Protein AF-A0A9D7N4Y3-F1 (afdb_monomer_lite)

pLDDT: mean 87.16, std 6.75, range [57.09, 95.12]

Sequence (119 aa):
MTEDDQERRAIDLIKQHSQALAAQARELLASEPDAQFVGVIFASDSTEAAHYREAMTAMGEAVPEDTGVVGLVPREHALDLLRDNAPATLDWLDSEPGVLPIVAATQHGMKLGSVRVQN

Secondary structure (DSSP, 8-state):
--HHHHHHHHHHHHHHHHHHHHHHHHHHHHH-TT--EEEEEE-TTSHHHHHHHHHHHHTT----TT--EEEEEEHHHHHHHHHHH-GGGGGGG-PPTTEEEEEEEETTEEEEEEEE---

Radius of gyration: 14.21 Å; chains: 1; bounding box: 35×34×36 Å

Structure (mmCIF, N/CA/C/O backbone):
data_AF-A0A9D7N4Y3-F1
#
_entry.id   AF-A0A9D7N4Y3-F1
#
loop_
_atom_site.group_PDB
_atom_site.id
_atom_site.type_symbol
_atom_site.label_atom_id
_atom_site.label_alt_id
_atom_site.label_comp_id
_atom_site.label_asym_id
_atom_site.label_entity_id
_atom_site.label_seq_id
_atom_site.pdbx_PDB_ins_code
_atom_site.Cartn_x
_atom_site.Cartn_y
_atom_site.Cartn_z
_atom_site.occupancy
_atom_site.B_iso_or_equiv
_atom_site.auth_seq_id
_atom_site.auth_comp_id
_atom_site.auth_asym_id
_atom_site.auth_atom_id
_atom_site.pdbx_PDB_model_num
ATOM 1 N N . MET A 1 1 ? 19.708 -5.951 -13.082 1.00 60.78 1 MET A N 1
ATOM 2 C CA . MET A 1 1 ? 18.924 -5.960 -11.838 1.00 60.78 1 MET A CA 1
ATOM 3 C C . MET A 1 1 ? 18.394 -7.369 -11.691 1.00 60.78 1 MET A C 1
ATOM 5 O O . MET A 1 1 ? 17.823 -7.863 -12.658 1.00 60.78 1 MET A O 1
ATOM 9 N N . THR A 1 2 ? 18.734 -8.061 -10.610 1.00 78.69 2 THR A N 1
ATOM 10 C CA . THR A 1 2 ? 18.321 -9.457 -10.393 1.00 78.69 2 THR A CA 1
ATOM 11 C C . THR A 1 2 ? 16.904 -9.516 -9.817 1.00 78.69 2 THR A C 1
ATOM 13 O O . THR A 1 2 ? 16.370 -8.496 -9.386 1.00 78.69 2 THR A O 1
ATOM 16 N N . GLU A 1 3 ? 16.287 -10.698 -9.813 1.00 73.19 3 GLU A N 1
ATOM 17 C CA . GLU A 1 3 ? 14.999 -10.934 -9.141 1.00 73.19 3 GLU A CA 1
ATOM 18 C C . GLU A 1 3 ? 15.073 -10.532 -7.653 1.00 73.19 3 GLU A C 1
ATOM 20 O O . GLU A 1 3 ? 14.239 -9.760 -7.181 1.00 73.19 3 GLU A O 1
ATOM 25 N N . ASP A 1 4 ? 16.164 -10.895 -6.970 1.00 79.44 4 ASP A N 1
ATOM 26 C CA . ASP A 1 4 ? 16.458 -10.501 -5.584 1.00 79.44 4 ASP A CA 1
ATOM 27 C C . ASP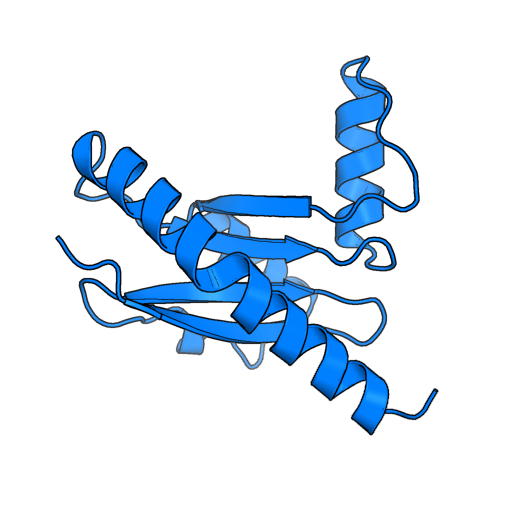 A 1 4 ? 16.478 -8.977 -5.365 1.00 79.44 4 ASP A C 1
ATOM 29 O O . ASP A 1 4 ? 15.986 -8.478 -4.348 1.00 79.44 4 ASP A O 1
ATOM 33 N N . ASP A 1 5 ? 17.024 -8.208 -6.317 1.00 80.94 5 ASP A N 1
ATOM 34 C CA . ASP A 1 5 ? 17.041 -6.742 -6.229 1.00 80.94 5 ASP A CA 1
ATOM 35 C C . ASP A 1 5 ? 15.614 -6.165 -6.264 1.00 80.94 5 ASP A C 1
ATOM 37 O O . ASP A 1 5 ? 15.338 -5.132 -5.649 1.00 80.94 5 ASP A O 1
ATOM 41 N N . GLN A 1 6 ? 14.696 -6.822 -6.980 1.00 74.81 6 GLN A N 1
ATOM 42 C CA . GLN A 1 6 ? 13.301 -6.391 -7.118 1.00 74.81 6 GLN A CA 1
ATOM 43 C C . GLN A 1 6 ? 12.464 -6.730 -5.904 1.00 74.81 6 GLN A C 1
ATOM 45 O O . GLN A 1 6 ? 11.722 -5.877 -5.409 1.00 74.81 6 GLN A O 1
ATOM 50 N N . GLU A 1 7 ? 12.635 -7.935 -5.371 1.00 81.19 7 GLU A N 1
ATOM 51 C CA . GLU A 1 7 ? 11.996 -8.306 -4.115 1.00 81.19 7 GLU A CA 1
ATOM 52 C C . GLU A 1 7 ? 12.404 -7.353 -2.995 1.00 81.19 7 GLU A C 1
ATOM 54 O O . GLU A 1 7 ? 11.564 -6.857 -2.238 1.00 81.19 7 GLU A O 1
ATOM 59 N N . ARG A 1 8 ? 13.697 -7.029 -2.938 1.00 87.12 8 ARG A N 1
ATOM 60 C CA . ARG A 1 8 ? 14.232 -6.091 -1.963 1.00 87.12 8 ARG A CA 1
ATOM 61 C C . ARG A 1 8 ? 13.664 -4.685 -2.139 1.00 87.12 8 ARG A C 1
ATOM 63 O O . ARG A 1 8 ? 13.290 -4.072 -1.143 1.00 87.12 8 ARG A O 1
ATOM 70 N N . ARG A 1 9 ? 13.521 -4.199 -3.375 1.00 87.00 9 ARG A N 1
ATOM 71 C CA . ARG A 1 9 ? 12.913 -2.888 -3.653 1.00 87.00 9 ARG A CA 1
ATOM 72 C C . ARG A 1 9 ? 11.478 -2.796 -3.134 1.00 87.00 9 ARG A C 1
ATOM 74 O O . ARG A 1 9 ? 11.138 -1.812 -2.485 1.00 87.00 9 ARG A O 1
ATOM 81 N N . ALA A 1 10 ? 10.645 -3.803 -3.385 1.00 86.06 10 ALA A N 1
ATOM 82 C CA . ALA A 1 10 ? 9.263 -3.812 -2.903 1.00 86.06 10 ALA A CA 1
ATOM 83 C C . ALA A 1 10 ? 9.191 -3.816 -1.362 1.00 86.06 10 ALA A C 1
ATOM 85 O O . ALA A 1 10 ? 8.398 -3.086 -0.768 1.00 86.06 10 ALA A O 1
ATOM 86 N N . ILE A 1 11 ? 10.072 -4.574 -0.702 1.00 89.19 11 ILE A N 1
ATOM 87 C CA . ILE A 1 11 ? 10.192 -4.578 0.764 1.00 89.19 11 ILE A CA 1
ATOM 88 C C . ILE A 1 11 ? 10.639 -3.207 1.289 1.00 89.19 11 ILE A C 1
ATOM 90 O O . ILE A 1 11 ? 10.118 -2.729 2.300 1.00 89.19 11 ILE A O 1
ATOM 94 N N . ASP A 1 12 ? 11.599 -2.570 0.623 1.00 92.31 12 ASP A N 1
ATOM 95 C CA . ASP A 1 12 ? 12.108 -1.258 1.018 1.00 92.31 12 ASP A CA 1
ATOM 96 C C . ASP A 1 12 ? 11.035 -0.170 0.856 1.00 92.31 12 ASP A C 1
ATOM 98 O O . ASP A 1 12 ? 10.886 0.663 1.750 1.00 92.31 12 ASP A O 1
ATOM 102 N N . LEU A 1 13 ? 10.204 -0.245 -0.190 1.00 91.75 13 LEU A N 1
ATOM 103 C CA . LEU A 1 13 ? 9.026 0.615 -0.356 1.00 91.75 13 LEU A CA 1
ATOM 104 C C . LEU A 1 13 ? 8.029 0.452 0.802 1.00 91.75 13 LEU A C 1
ATOM 106 O O . LEU A 1 13 ? 7.590 1.445 1.384 1.00 91.75 13 LEU A O 1
ATOM 110 N N . ILE A 1 14 ? 7.709 -0.786 1.196 1.00 92.81 14 ILE A N 1
ATOM 111 C CA . ILE A 1 14 ? 6.828 -1.043 2.349 1.00 92.81 14 ILE A CA 1
ATOM 112 C C . ILE A 1 14 ? 7.420 -0.419 3.615 1.00 92.81 14 ILE A C 1
ATOM 114 O O . ILE A 1 14 ? 6.725 0.296 4.337 1.00 92.81 14 ILE A O 1
ATOM 118 N N . LYS A 1 15 ? 8.712 -0.632 3.884 1.00 92.44 15 LYS A N 1
ATOM 119 C CA . LYS A 1 15 ? 9.382 -0.047 5.056 1.00 92.44 15 LYS A CA 1
ATOM 120 C C . LYS A 1 15 ? 9.321 1.477 5.036 1.00 92.44 15 LYS A C 1
ATOM 122 O O . LYS A 1 15 ? 8.967 2.071 6.051 1.00 92.44 15 LYS A O 1
ATOM 127 N N . GLN A 1 16 ? 9.618 2.084 3.889 1.00 94.44 16 GLN A N 1
ATOM 128 C CA . GLN A 1 16 ? 9.633 3.531 3.704 1.00 94.44 16 GLN A CA 1
ATOM 129 C C . GLN A 1 16 ? 8.260 4.165 3.962 1.00 94.44 16 GLN A C 1
ATOM 131 O O . GLN A 1 16 ? 8.185 5.211 4.605 1.00 94.44 16 GLN A O 1
ATOM 136 N N . HIS A 1 17 ? 7.180 3.540 3.488 1.00 94.00 17 HIS A N 1
ATOM 137 C CA . HIS A 1 17 ? 5.848 4.152 3.495 1.00 94.00 17 HIS A CA 1
ATOM 138 C C . HIS A 1 17 ? 4.924 3.663 4.615 1.00 94.00 17 HIS A C 1
ATOM 140 O O . HIS A 1 17 ? 3.938 4.332 4.922 1.00 94.00 17 HIS A O 1
ATOM 146 N N . SER A 1 18 ? 5.249 2.547 5.272 1.00 92.69 18 SER A N 1
ATOM 147 C CA . SER A 1 18 ? 4.398 1.916 6.293 1.00 92.69 18 SER A CA 1
ATOM 148 C C . SER A 1 18 ? 3.941 2.863 7.403 1.00 92.69 18 SER A C 1
ATOM 150 O O . SER A 1 18 ? 2.767 2.870 7.754 1.00 92.69 18 SER A O 1
ATOM 152 N N . GLN A 1 19 ? 4.835 3.694 7.944 1.00 93.69 19 GLN A N 1
ATOM 153 C CA . GLN A 1 19 ? 4.489 4.608 9.039 1.00 93.69 19 GLN A CA 1
ATOM 154 C C . GLN A 1 19 ? 3.576 5.751 8.584 1.00 93.69 19 GLN A C 1
ATOM 156 O O . GLN A 1 19 ? 2.665 6.133 9.316 1.00 93.69 19 GLN A O 1
ATOM 161 N N . ALA A 1 20 ? 3.779 6.268 7.369 1.00 93.62 20 ALA A N 1
ATOM 162 C CA . ALA A 1 20 ? 2.907 7.294 6.802 1.00 93.62 20 ALA A CA 1
ATOM 163 C C . ALA A 1 20 ? 1.506 6.730 6.518 1.00 93.62 20 ALA A C 1
ATOM 165 O O . ALA A 1 20 ? 0.511 7.355 6.872 1.00 93.62 20 ALA A O 1
ATOM 166 N N . LEU A 1 21 ? 1.431 5.514 5.968 1.00 95.12 21 LEU A N 1
ATOM 167 C CA . LEU A 1 21 ? 0.171 4.799 5.755 1.00 95.12 21 LEU A CA 1
ATOM 168 C C . LEU A 1 21 ? -0.551 4.510 7.076 1.00 95.12 21 LEU A C 1
ATOM 170 O O . LEU A 1 21 ? -1.758 4.708 7.169 1.00 95.12 21 LEU A O 1
ATOM 174 N N . ALA A 1 22 ? 0.176 4.107 8.122 1.00 93.94 22 ALA A N 1
ATOM 175 C CA . ALA A 1 22 ? -0.400 3.906 9.450 1.00 93.94 22 ALA A CA 1
ATOM 176 C C . ALA A 1 22 ? -0.970 5.207 10.039 1.00 93.94 22 ALA A C 1
ATOM 178 O O . ALA A 1 22 ? -2.024 5.184 10.671 1.00 93.94 22 ALA A O 1
ATOM 179 N N . ALA A 1 23 ? -0.2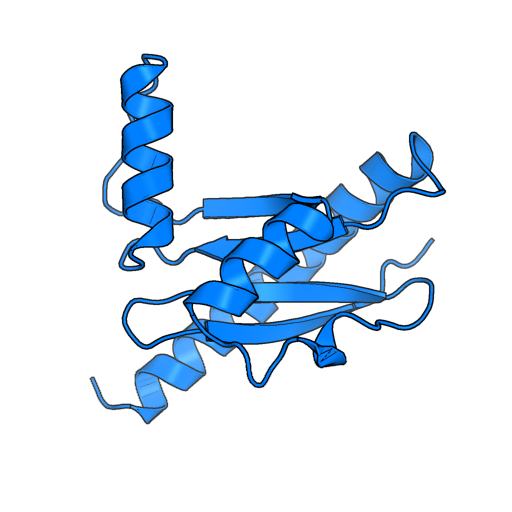89 6.340 9.834 1.00 93.94 23 ALA A N 1
ATOM 180 C CA . ALA A 1 23 ? -0.776 7.642 10.276 1.00 93.94 23 ALA A CA 1
ATOM 181 C C . ALA A 1 23 ? -2.062 8.050 9.544 1.00 93.94 23 ALA A C 1
ATOM 183 O O . ALA A 1 23 ? -3.038 8.392 10.204 1.00 93.94 23 ALA A O 1
ATOM 184 N N . GLN A 1 24 ? -2.097 7.914 8.215 1.00 93.69 24 GLN A N 1
ATOM 185 C CA . GLN A 1 24 ? -3.306 8.165 7.421 1.00 93.69 24 GLN A CA 1
ATOM 186 C C . GLN A 1 24 ? -4.460 7.241 7.835 1.00 93.69 24 GLN A C 1
ATOM 188 O O . GLN A 1 24 ? -5.599 7.682 7.964 1.00 93.69 24 GLN A O 1
ATOM 193 N N . ALA A 1 25 ? -4.170 5.963 8.096 1.00 92.94 25 ALA A N 1
ATOM 194 C CA . ALA A 1 25 ? -5.193 4.998 8.481 1.00 92.94 25 ALA A CA 1
ATOM 195 C C . ALA A 1 25 ? -5.788 5.351 9.843 1.00 92.94 25 ALA A C 1
ATOM 197 O O . ALA A 1 25 ? -6.995 5.253 10.018 1.00 92.94 25 ALA A O 1
ATOM 198 N N . ARG A 1 26 ? -4.965 5.823 10.788 1.00 93.50 26 ARG A N 1
ATOM 199 C CA . ARG A 1 26 ? -5.449 6.327 12.079 1.00 93.50 26 ARG A CA 1
ATOM 200 C C . ARG A 1 26 ? -6.431 7.485 11.901 1.00 93.50 26 ARG A C 1
ATOM 202 O O . ARG A 1 26 ? -7.458 7.505 12.568 1.00 93.50 26 ARG A O 1
ATOM 209 N N . GLU A 1 27 ? -6.115 8.437 11.027 1.00 93.38 27 GLU A N 1
ATOM 210 C CA . GLU A 1 27 ? -6.979 9.595 10.769 1.00 93.38 27 GLU A CA 1
ATOM 211 C C . GLU A 1 27 ? -8.328 9.171 10.178 1.00 93.38 27 GLU A C 1
ATOM 213 O O . GLU A 1 27 ? -9.367 9.594 10.681 1.00 93.38 27 GLU A O 1
ATOM 218 N N . LEU A 1 28 ? -8.326 8.279 9.183 1.00 91.38 28 LEU A N 1
ATOM 219 C CA . LEU A 1 28 ? -9.561 7.773 8.574 1.00 91.38 28 LEU A CA 1
ATOM 220 C C . LEU A 1 28 ? -10.385 6.918 9.542 1.00 91.38 28 LEU A C 1
ATOM 222 O O . LEU A 1 28 ? -11.598 7.085 9.626 1.00 91.38 28 LEU A O 1
ATOM 226 N N . LEU A 1 29 ? -9.742 6.045 10.319 1.00 90.44 29 LEU A N 1
ATOM 227 C CA . LEU A 1 29 ? -10.422 5.210 11.314 1.00 90.44 29 LEU A CA 1
ATOM 228 C C . LEU A 1 29 ? -11.008 6.032 12.470 1.00 90.44 29 LEU A C 1
ATOM 230 O O . LEU A 1 29 ? -11.952 5.588 13.119 1.00 90.44 29 LEU A O 1
ATOM 234 N N . ALA A 1 30 ? -10.495 7.239 12.731 1.00 90.81 30 ALA A N 1
ATOM 235 C CA . ALA A 1 30 ? -11.100 8.140 13.708 1.00 90.81 30 ALA A CA 1
ATOM 236 C C . ALA A 1 30 ? -12.473 8.662 13.243 1.00 90.81 30 ALA A C 1
ATOM 238 O O . ALA A 1 30 ? -13.354 8.873 14.078 1.00 90.81 30 ALA A O 1
ATOM 239 N N . SER A 1 31 ? -12.668 8.861 11.934 1.00 92.00 31 SER A N 1
ATOM 240 C CA . SER A 1 31 ? -13.963 9.237 11.349 1.00 92.00 31 SER A CA 1
ATOM 241 C C . SER A 1 31 ? -14.834 8.038 10.967 1.00 92.00 31 SER A C 1
ATOM 243 O O . SER A 1 31 ? -16.058 8.138 11.009 1.00 92.00 31 SER A O 1
ATOM 245 N N . GLU A 1 32 ? -14.217 6.911 10.615 1.00 90.69 32 GLU A N 1
ATOM 246 C CA . GLU A 1 32 ? -14.866 5.710 10.083 1.00 90.69 32 GLU A CA 1
ATOM 247 C C . GLU A 1 32 ? -14.338 4.456 10.808 1.00 90.69 32 GLU A C 1
ATOM 249 O O . GLU A 1 32 ? -13.567 3.681 10.241 1.00 90.69 32 GLU A O 1
ATOM 254 N N . PRO A 1 33 ? -14.721 4.234 12.079 1.00 86.56 33 PRO A N 1
ATOM 255 C CA . PRO A 1 33 ? -14.109 3.206 12.930 1.00 86.56 33 PRO A CA 1
ATOM 256 C C . PRO A 1 33 ? -14.369 1.766 12.471 1.00 86.56 33 PRO A C 1
ATOM 258 O O . PRO A 1 33 ? -13.599 0.871 12.814 1.00 86.56 33 PRO A O 1
ATOM 261 N N . ASP A 1 34 ? -15.432 1.545 11.695 1.00 87.62 34 ASP A N 1
ATOM 262 C CA . ASP A 1 34 ? -15.802 0.230 11.163 1.00 87.62 34 ASP A CA 1
ATOM 263 C C . ASP A 1 34 ? -15.252 -0.019 9.746 1.00 87.62 34 ASP A C 1
ATOM 265 O O . ASP A 1 34 ? -15.405 -1.118 9.206 1.00 87.62 34 ASP A O 1
ATOM 269 N N . ALA A 1 35 ? -14.625 0.984 9.120 1.00 89.25 35 ALA A N 1
ATOM 270 C CA . ALA A 1 35 ? -14.081 0.844 7.776 1.00 89.25 35 ALA A CA 1
ATOM 271 C C . ALA A 1 35 ? -12.806 -0.011 7.780 1.00 89.25 35 ALA A C 1
ATOM 273 O O . ALA A 1 35 ? -11.957 0.075 8.668 1.00 89.25 35 ALA A O 1
ATOM 274 N N . GLN A 1 36 ? -12.655 -0.843 6.750 1.00 90.19 36 GLN A N 1
ATOM 275 C CA . GLN A 1 36 ? -11.461 -1.658 6.550 1.00 90.19 36 GLN A CA 1
ATOM 276 C C . GLN A 1 36 ? -10.645 -1.090 5.398 1.00 90.19 36 GLN A C 1
ATOM 278 O O . GLN A 1 36 ? -11.093 -1.083 4.252 1.00 90.19 36 GLN A O 1
ATOM 283 N N . PHE A 1 37 ? -9.429 -0.651 5.709 1.00 92.19 37 PHE A N 1
ATOM 284 C CA . PHE A 1 37 ? -8.506 -0.082 4.737 1.00 92.19 37 PHE A CA 1
ATOM 285 C C . PHE A 1 37 ? -7.304 -0.989 4.505 1.00 92.19 37 PHE A C 1
ATOM 287 O O . PHE A 1 37 ? -6.880 -1.741 5.382 1.00 92.19 37 PHE A O 1
ATOM 294 N N . VAL A 1 38 ? -6.733 -0.865 3.313 1.00 94.06 38 VAL A N 1
ATOM 295 C CA . VAL A 1 38 ? -5.483 -1.503 2.909 1.00 94.06 38 VAL A CA 1
ATOM 296 C C . VAL A 1 38 ? -4.563 -0.419 2.369 1.00 94.06 38 VAL A C 1
ATOM 298 O O . VAL A 1 38 ? -4.970 0.406 1.552 1.00 94.06 38 VAL A O 1
ATOM 301 N N . GLY A 1 39 ? -3.314 -0.415 2.825 1.00 94.62 39 GLY A N 1
ATOM 302 C CA . GLY A 1 39 ? -2.262 0.394 2.230 1.00 94.62 39 GLY A CA 1
ATOM 303 C C . GLY A 1 39 ? -1.887 -0.150 0.862 1.00 94.62 39 GLY A C 1
ATOM 304 O O . GLY A 1 39 ? -1.609 -1.335 0.720 1.00 94.62 39 GLY A O 1
ATOM 305 N N . VAL A 1 40 ? -1.845 0.708 -0.143 1.00 94.31 40 VAL A N 1
ATOM 306 C CA . VAL A 1 40 ? -1.368 0.357 -1.478 1.00 94.31 40 VAL A CA 1
ATOM 307 C C . VAL A 1 40 ? -0.154 1.196 -1.821 1.00 94.31 40 VAL A C 1
ATOM 309 O O . VAL A 1 40 ? -0.100 2.396 -1.545 1.00 94.31 40 VAL A O 1
ATOM 312 N N . ILE A 1 41 ? 0.838 0.536 -2.402 1.00 94.75 41 ILE A N 1
ATOM 313 C CA . ILE A 1 41 ? 2.042 1.152 -2.936 1.00 94.75 41 ILE A CA 1
ATOM 314 C C . ILE A 1 41 ? 2.200 0.646 -4.362 1.00 94.75 41 ILE A C 1
ATOM 316 O O . ILE A 1 41 ? 2.513 -0.520 -4.571 1.00 94.75 41 ILE A O 1
ATOM 320 N N . PHE A 1 42 ? 2.005 1.505 -5.349 1.00 93.19 42 PHE A N 1
ATOM 321 C CA . PHE A 1 42 ? 2.305 1.198 -6.741 1.00 93.19 42 PHE A CA 1
ATOM 322 C C . PHE A 1 42 ? 3.632 1.856 -7.079 1.00 93.19 42 PHE A C 1
ATOM 324 O O . PHE A 1 42 ? 3.741 3.084 -7.106 1.00 93.19 42 PHE A O 1
ATOM 331 N N . ALA A 1 43 ? 4.670 1.051 -7.289 1.00 91.56 43 ALA A N 1
ATOM 332 C CA . ALA A 1 43 ? 5.921 1.571 -7.812 1.00 91.56 43 ALA A CA 1
ATOM 333 C C . ALA A 1 43 ? 5.663 2.211 -9.184 1.00 91.56 43 ALA A C 1
ATOM 335 O O . ALA A 1 43 ? 4.770 1.791 -9.913 1.00 91.56 43 ALA A O 1
ATOM 336 N N . SER A 1 44 ? 6.432 3.236 -9.544 1.00 90.31 44 SER A N 1
ATOM 337 C CA . SER A 1 44 ? 6.203 4.009 -10.774 1.00 90.31 44 SER A CA 1
ATOM 338 C C . SER A 1 44 ? 6.212 3.174 -12.059 1.00 90.31 44 SER A C 1
ATOM 340 O O . SER A 1 44 ? 5.589 3.565 -13.048 1.00 90.31 44 SER A O 1
ATOM 342 N N . ASP A 1 45 ? 6.874 2.020 -12.022 1.00 88.19 45 ASP A N 1
ATOM 343 C CA . ASP A 1 45 ? 6.969 1.033 -13.092 1.00 88.19 45 ASP A CA 1
ATOM 344 C C . ASP A 1 45 ? 5.871 -0.045 -13.062 1.00 88.19 45 ASP A C 1
ATOM 346 O O . ASP A 1 45 ? 5.848 -0.895 -13.946 1.00 88.19 45 ASP A O 1
ATOM 350 N N . SER A 1 46 ? 4.962 -0.043 -12.084 1.00 88.88 46 SER A N 1
ATOM 351 C CA . SER A 1 46 ? 3.853 -1.001 -12.037 1.00 88.88 46 SER A CA 1
ATOM 352 C C . SER A 1 46 ? 2.738 -0.634 -13.027 1.00 88.88 46 SER A C 1
ATOM 354 O O . SER A 1 46 ? 2.506 0.540 -13.336 1.00 88.88 46 SER A O 1
ATOM 356 N N . THR A 1 47 ? 2.015 -1.644 -13.516 1.00 87.56 47 THR A N 1
ATOM 357 C CA . THR A 1 47 ? 0.850 -1.456 -14.397 1.00 87.56 47 THR A CA 1
ATOM 358 C C . THR A 1 47 ? -0.250 -0.644 -13.707 1.00 87.56 47 THR A C 1
ATOM 360 O O . THR A 1 47 ? -0.880 0.211 -14.324 1.00 87.56 47 THR A O 1
ATOM 363 N N . GLU A 1 48 ? -0.434 -0.835 -12.404 1.00 87.62 48 GLU A N 1
ATOM 364 C CA . GLU A 1 48 ? -1.391 -0.093 -11.580 1.00 87.62 48 GLU A CA 1
ATOM 365 C C . GLU A 1 48 ? -1.038 1.391 -11.494 1.00 87.62 48 GLU A C 1
ATOM 367 O O . GLU A 1 48 ? -1.929 2.237 -11.572 1.00 87.62 48 GLU A O 1
ATOM 372 N N . ALA A 1 49 ? 0.253 1.727 -11.379 1.00 86.69 49 ALA A N 1
ATOM 373 C CA . ALA A 1 49 ? 0.688 3.118 -11.411 1.00 86.69 49 ALA A CA 1
ATOM 374 C C . ALA A 1 49 ? 0.372 3.765 -12.767 1.00 86.69 49 ALA A C 1
ATOM 376 O O . ALA A 1 49 ? -0.059 4.916 -12.800 1.00 86.69 49 ALA A O 1
ATOM 377 N N . ALA A 1 50 ? 0.513 3.031 -13.877 1.00 85.94 50 ALA A N 1
ATOM 378 C CA . ALA A 1 50 ? 0.121 3.526 -15.196 1.00 85.94 50 ALA A CA 1
ATOM 379 C C . ALA A 1 50 ? -1.391 3.800 -15.281 1.00 85.94 50 ALA A C 1
ATOM 381 O O . ALA A 1 50 ? -1.776 4.910 -15.643 1.00 85.94 50 ALA A O 1
ATOM 382 N N . HIS A 1 51 ? -2.238 2.856 -14.857 1.00 86.06 51 HIS A N 1
ATOM 383 C CA . HIS A 1 51 ? -3.695 3.053 -14.834 1.00 86.06 51 HIS A CA 1
ATOM 384 C C . HIS A 1 51 ? -4.118 4.221 -13.933 1.00 86.06 51 HIS A C 1
ATOM 386 O O . HIS A 1 51 ? -4.994 5.006 -14.295 1.00 86.06 51 HIS A O 1
ATOM 392 N N . TYR A 1 52 ? -3.478 4.376 -12.770 1.00 85.31 52 TYR A N 1
ATOM 393 C CA . TYR A 1 52 ? -3.738 5.509 -11.886 1.00 85.31 52 TYR A CA 1
ATOM 394 C C . TYR A 1 52 ? -3.371 6.840 -12.552 1.00 85.31 52 TYR A C 1
ATOM 396 O O . TYR A 1 52 ? -4.157 7.787 -12.522 1.00 85.31 52 TYR A O 1
ATOM 404 N N . ARG A 1 53 ? -2.200 6.916 -13.198 1.00 86.31 53 ARG A N 1
ATOM 405 C CA . ARG A 1 53 ? -1.782 8.114 -13.941 1.00 86.31 53 ARG A CA 1
ATOM 406 C C . ARG A 1 53 ? -2.739 8.441 -15.081 1.00 86.31 53 ARG A C 1
ATOM 408 O O . ARG A 1 53 ? -3.072 9.611 -15.257 1.00 86.31 53 ARG A O 1
ATOM 415 N N . GLU A 1 54 ? -3.204 7.442 -15.826 1.00 85.75 54 GLU A N 1
ATOM 416 C CA . GLU A 1 54 ? -4.198 7.629 -16.889 1.00 85.75 54 GLU A CA 1
ATOM 417 C C . GLU A 1 54 ? -5.511 8.197 -16.337 1.00 85.75 54 GLU A C 1
ATOM 419 O O . GLU A 1 54 ? -6.036 9.169 -16.883 1.00 85.75 54 GLU A O 1
ATOM 424 N N . ALA A 1 55 ? -6.003 7.658 -15.218 1.00 85.06 55 ALA A N 1
ATOM 425 C CA . ALA A 1 55 ? -7.209 8.150 -14.559 1.00 85.06 55 ALA A CA 1
ATOM 426 C C . ALA A 1 55 ? -7.059 9.604 -14.073 1.00 85.06 55 ALA A C 1
ATOM 428 O O . ALA A 1 55 ? -7.930 10.432 -14.337 1.00 85.06 55 ALA A O 1
ATOM 429 N N . MET A 1 56 ? -5.940 9.945 -13.426 1.00 84.44 56 MET A N 1
ATOM 430 C CA . MET A 1 56 ? -5.656 11.319 -12.985 1.00 84.44 56 MET A CA 1
ATOM 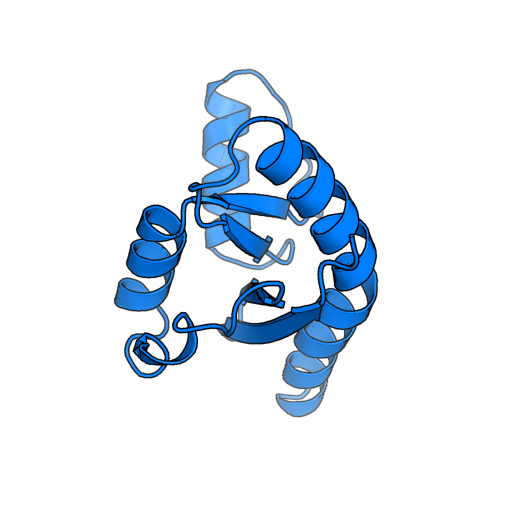431 C C . MET A 1 56 ? -5.516 12.283 -14.166 1.00 84.44 56 MET A C 1
ATOM 433 O O . MET A 1 56 ? -6.097 13.369 -14.160 1.00 84.44 56 MET A O 1
ATOM 437 N N . THR A 1 57 ? -4.847 11.848 -15.236 1.00 85.50 57 THR A N 1
ATOM 438 C CA . THR A 1 57 ? -4.717 12.631 -16.473 1.00 85.50 57 THR A CA 1
ATOM 439 C C . THR A 1 57 ? -6.084 12.906 -17.095 1.00 85.50 57 THR A C 1
ATOM 441 O O . THR A 1 57 ? -6.357 14.033 -17.509 1.00 85.50 57 THR A O 1
ATOM 444 N N . ALA A 1 58 ? -6.984 11.916 -17.104 1.00 85.56 58 ALA A N 1
ATOM 445 C CA . ALA A 1 58 ? -8.358 12.088 -17.573 1.00 85.56 58 ALA A CA 1
ATOM 446 C C . ALA A 1 58 ? -9.170 13.069 -16.704 1.00 85.56 58 ALA A C 1
ATOM 448 O O . ALA A 1 58 ? -10.074 13.734 -17.210 1.00 85.56 58 ALA A O 1
ATOM 449 N N . MET A 1 59 ? -8.824 13.201 -15.421 1.00 86.25 59 MET A N 1
ATOM 450 C CA . MET A 1 59 ? -9.393 14.190 -14.498 1.00 86.25 59 MET A CA 1
ATOM 451 C C . MET A 1 59 ? -8.737 15.579 -14.604 1.00 86.25 59 MET A C 1
ATOM 453 O O . MET A 1 59 ? -9.159 16.509 -13.918 1.00 86.25 59 MET A O 1
ATOM 457 N N . GLY A 1 60 ? -7.755 15.752 -15.494 1.00 84.81 60 GLY A N 1
ATOM 458 C CA . GLY A 1 60 ? -7.054 17.018 -15.716 1.00 84.81 60 GLY A CA 1
ATOM 459 C C . GLY A 1 60 ? -5.826 17.223 -14.828 1.00 84.81 60 GLY A C 1
ATOM 460 O O . GLY A 1 60 ? -5.255 18.314 -14.832 1.00 84.81 60 GLY A O 1
ATOM 461 N N . GLU A 1 61 ? -5.395 16.197 -14.094 1.00 84.62 61 GLU A N 1
ATOM 462 C CA . GLU A 1 61 ? -4.186 16.228 -13.276 1.00 84.62 61 GLU A CA 1
ATOM 463 C C . GLU A 1 61 ? -3.021 15.558 -14.009 1.00 84.62 61 GLU A C 1
ATOM 465 O O . GLU A 1 61 ? -3.043 14.366 -14.308 1.00 84.62 61 GLU A O 1
ATOM 470 N N . ALA A 1 62 ? -1.968 16.324 -14.298 1.00 79.31 62 ALA A N 1
ATOM 471 C CA . ALA A 1 62 ? -0.749 15.771 -14.873 1.00 79.31 62 ALA A CA 1
ATOM 472 C C . ALA A 1 62 ? 0.087 15.098 -13.775 1.00 79.31 62 ALA A C 1
ATOM 474 O O . ALA A 1 62 ? 0.635 15.779 -12.905 1.00 79.31 62 ALA A O 1
ATOM 475 N N . VAL A 1 63 ? 0.216 13.772 -13.839 1.00 80.50 63 VAL A N 1
ATOM 476 C CA . VAL A 1 63 ? 1.059 12.991 -12.924 1.00 80.50 63 VAL A CA 1
ATOM 477 C C . VAL A 1 63 ? 2.322 12.531 -13.663 1.00 80.50 63 VAL A C 1
ATOM 479 O O . VAL A 1 63 ? 2.200 11.866 -14.694 1.00 80.50 63 VAL A O 1
ATOM 482 N N . PRO A 1 64 ? 3.534 12.861 -13.177 1.00 83.25 64 PRO A N 1
ATOM 483 C CA . PRO A 1 64 ? 4.779 12.426 -13.809 1.00 83.25 64 PRO A CA 1
ATOM 484 C C . PRO A 1 64 ? 4.912 10.897 -13.893 1.00 83.25 64 PRO A C 1
ATOM 486 O O . PRO A 1 64 ? 4.487 10.171 -12.995 1.00 83.25 64 PRO A O 1
ATOM 489 N N . GLU A 1 65 ? 5.543 10.393 -14.957 1.00 77.00 65 GLU A N 1
ATOM 490 C CA . GLU A 1 65 ? 5.684 8.946 -15.209 1.00 77.00 65 GLU A CA 1
ATOM 491 C C . GLU A 1 65 ? 6.542 8.218 -14.164 1.00 77.00 65 GLU A C 1
ATOM 493 O O . GLU A 1 65 ? 6.359 7.028 -13.919 1.00 77.00 65 GLU A O 1
ATOM 498 N N . ASP A 1 66 ? 7.456 8.928 -13.509 1.00 81.69 66 ASP A N 1
ATOM 499 C CA . ASP A 1 66 ? 8.312 8.410 -12.441 1.00 81.69 66 ASP A CA 1
ATOM 500 C C . ASP A 1 66 ? 7.643 8.458 -11.058 1.00 81.69 66 ASP A C 1
ATOM 502 O O . ASP A 1 66 ? 8.225 8.001 -10.070 1.00 81.69 66 ASP A O 1
ATOM 506 N N . THR A 1 67 ? 6.403 8.950 -10.981 1.00 78.56 67 THR A N 1
ATOM 507 C CA . THR A 1 67 ? 5.639 9.022 -9.736 1.00 78.56 67 THR A CA 1
ATOM 508 C C . THR A 1 67 ? 4.982 7.676 -9.438 1.00 78.56 67 THR A C 1
ATOM 510 O O . THR A 1 67 ? 4.160 7.173 -10.209 1.00 78.56 67 THR A O 1
ATOM 513 N N . GLY A 1 68 ? 5.376 7.080 -8.310 1.00 85.19 68 GLY A N 1
ATOM 514 C CA . GLY A 1 68 ? 4.656 5.970 -7.691 1.00 85.19 68 GLY A CA 1
ATOM 515 C C . GLY A 1 68 ? 3.447 6.471 -6.904 1.00 85.19 68 GLY A C 1
ATOM 516 O O . GLY A 1 68 ? 3.377 7.638 -6.522 1.00 85.19 68 GLY A O 1
ATOM 517 N N . VAL A 1 69 ? 2.500 5.581 -6.642 1.00 88.75 69 VAL A N 1
ATOM 518 C CA . VAL A 1 69 ? 1.275 5.888 -5.900 1.00 88.75 69 VAL A CA 1
ATOM 519 C C . VAL A 1 69 ? 1.378 5.268 -4.520 1.00 88.75 69 VAL A C 1
ATOM 521 O O . VAL A 1 69 ? 1.737 4.102 -4.392 1.00 88.75 69 VAL A O 1
ATOM 524 N N . VAL A 1 70 ? 1.065 6.037 -3.482 1.00 92.44 70 VAL A N 1
ATOM 525 C CA . VAL A 1 70 ? 1.008 5.545 -2.104 1.00 92.44 70 VAL A CA 1
ATOM 526 C C . VAL A 1 70 ? -0.261 6.078 -1.471 1.00 92.44 70 VAL A C 1
ATOM 528 O O . VAL A 1 70 ? -0.474 7.288 -1.456 1.00 92.44 70 VAL A O 1
ATOM 531 N N . GLY A 1 71 ? -1.092 5.193 -0.936 1.00 93.38 71 GLY A N 1
ATOM 532 C CA . GLY A 1 71 ? -2.334 5.609 -0.298 1.00 93.38 71 GLY A CA 1
ATOM 533 C C . GLY A 1 71 ? -3.083 4.470 0.366 1.00 93.38 71 GLY A C 1
ATOM 534 O O . GLY A 1 71 ? -2.584 3.351 0.478 1.00 93.38 71 GLY A O 1
ATOM 535 N N . LEU A 1 72 ? -4.294 4.778 0.812 1.00 94.00 72 LEU A N 1
ATOM 536 C CA . LEU A 1 72 ? -5.221 3.823 1.400 1.00 94.00 72 LEU A CA 1
ATOM 537 C C . LEU A 1 72 ? -6.385 3.604 0.445 1.00 94.00 72 LEU A C 1
ATOM 539 O O . LEU A 1 72 ? -6.890 4.550 -0.155 1.00 94.00 72 LEU A O 1
ATOM 543 N N . VAL A 1 73 ? -6.825 2.358 0.337 1.00 92.44 73 VAL A N 1
ATOM 544 C CA . VAL A 1 73 ? -8.043 1.993 -0.388 1.00 92.44 73 VAL A CA 1
ATOM 545 C C . VAL A 1 73 ? -8.945 1.146 0.506 1.00 92.44 73 VAL A C 1
ATOM 547 O O . VAL A 1 73 ? -8.434 0.463 1.402 1.00 92.44 73 VAL A O 1
ATOM 550 N N . PRO A 1 74 ? -10.271 1.154 0.279 1.00 91.94 74 PRO A N 1
ATOM 551 C CA . PRO A 1 74 ? -11.168 0.193 0.904 1.00 91.94 74 PRO A CA 1
ATOM 552 C C . PRO A 1 74 ? -10.727 -1.242 0.621 1.00 91.94 74 PRO A C 1
ATOM 554 O O . PRO A 1 74 ? -10.208 -1.555 -0.458 1.00 91.94 74 PRO A O 1
ATOM 557 N N . ARG A 1 75 ? -10.953 -2.132 1.587 1.00 91.06 75 ARG A N 1
ATOM 558 C CA . ARG A 1 75 ? -10.555 -3.537 1.486 1.00 91.06 75 ARG A CA 1
ATOM 559 C C . ARG A 1 75 ? -11.137 -4.229 0.255 1.00 91.06 75 ARG A C 1
ATOM 561 O O . ARG A 1 75 ? -10.417 -5.016 -0.356 1.00 91.06 75 ARG A O 1
ATOM 568 N N . GLU A 1 76 ? -12.379 -3.941 -0.141 1.00 89.88 76 GLU A N 1
ATOM 569 C CA . GLU A 1 76 ? -12.951 -4.528 -1.359 1.00 89.88 76 GLU A CA 1
ATOM 570 C C . GLU A 1 76 ? -12.131 -4.215 -2.619 1.00 89.88 76 GLU A C 1
ATOM 572 O O . GLU A 1 76 ? -11.866 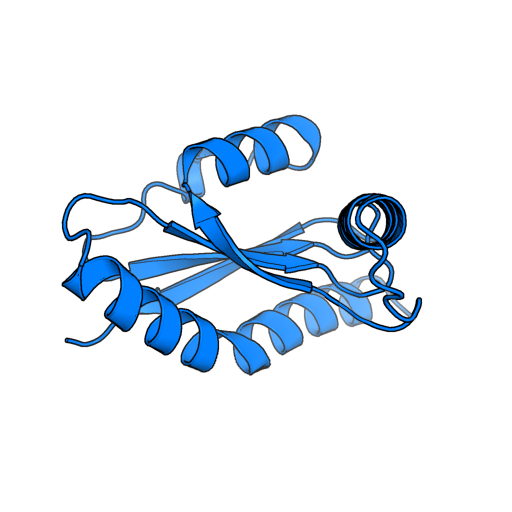-5.118 -3.408 1.00 89.88 76 GLU A O 1
ATOM 577 N N . HIS A 1 77 ? -11.635 -2.985 -2.765 1.00 89.06 77 HIS A N 1
ATOM 578 C CA . HIS A 1 77 ? -10.836 -2.595 -3.928 1.00 89.06 77 HIS A CA 1
ATOM 579 C C . HIS A 1 77 ? -9.469 -3.285 -3.933 1.00 89.06 77 HIS A C 1
ATOM 581 O O . HIS A 1 77 ? -8.982 -3.706 -4.981 1.00 89.06 77 HIS A O 1
ATOM 587 N N . ALA A 1 78 ? -8.850 -3.444 -2.760 1.00 88.62 78 ALA A N 1
ATOM 588 C CA . ALA A 1 78 ? -7.614 -4.211 -2.644 1.00 88.62 78 ALA A CA 1
ATOM 589 C C . ALA A 1 78 ? -7.826 -5.699 -2.966 1.00 88.62 78 ALA A C 1
ATOM 591 O O . ALA A 1 78 ? -6.953 -6.323 -3.566 1.00 88.62 78 ALA A O 1
ATOM 592 N N . LEU A 1 79 ? -8.978 -6.274 -2.603 1.00 88.81 79 LEU A N 1
ATOM 593 C CA . LEU A 1 79 ? -9.319 -7.653 -2.958 1.00 88.81 79 LEU A CA 1
ATOM 594 C C . LEU A 1 79 ? -9.450 -7.831 -4.469 1.00 88.81 79 LEU A C 1
ATOM 596 O O . LEU A 1 79 ? -8.953 -8.825 -4.989 1.00 88.81 79 LEU A O 1
ATOM 600 N N . ASP A 1 80 ? -10.078 -6.888 -5.168 1.00 88.62 80 ASP A N 1
ATOM 601 C CA . ASP A 1 80 ? -10.186 -6.938 -6.629 1.00 88.62 80 ASP A CA 1
ATOM 602 C C . ASP A 1 80 ? -8.805 -6.869 -7.289 1.00 88.62 80 ASP A C 1
ATOM 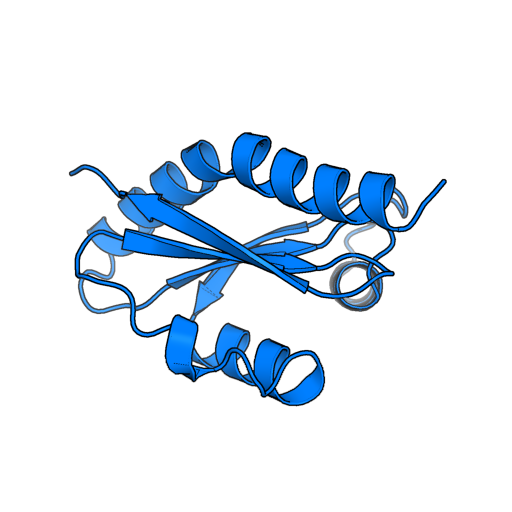604 O O . ASP A 1 80 ? -8.474 -7.719 -8.114 1.00 88.62 80 ASP A O 1
ATOM 608 N N . LEU A 1 81 ? -7.940 -5.966 -6.816 1.00 85.00 81 LEU A N 1
ATOM 609 C CA . LEU A 1 81 ? -6.553 -5.893 -7.273 1.00 85.00 81 LEU A CA 1
ATOM 610 C C . LEU A 1 81 ? -5.803 -7.224 -7.082 1.00 85.00 81 LEU A C 1
ATOM 612 O O . LEU A 1 81 ? -5.101 -7.685 -7.986 1.00 85.00 81 LEU A O 1
ATOM 616 N N . LEU A 1 82 ? -5.930 -7.843 -5.904 1.00 86.00 82 LEU A N 1
ATOM 617 C CA . LEU A 1 82 ? -5.254 -9.104 -5.598 1.00 86.00 82 LEU A CA 1
ATOM 618 C C . LEU A 1 82 ? -5.846 -10.289 -6.367 1.00 86.00 82 LEU A C 1
ATOM 620 O O . LEU A 1 82 ? -5.094 -11.185 -6.734 1.00 86.00 82 LEU A O 1
ATOM 624 N N . ARG A 1 83 ? -7.155 -10.323 -6.642 1.00 88.81 83 ARG A N 1
ATOM 625 C CA . ARG A 1 83 ? -7.778 -11.403 -7.432 1.00 88.81 83 ARG A CA 1
ATOM 626 C C . ARG A 1 83 ? -7.164 -11.507 -8.821 1.00 88.81 83 ARG A C 1
ATOM 628 O O . ARG A 1 83 ? -6.895 -12.618 -9.276 1.00 88.81 83 ARG A O 1
ATOM 635 N N . ASP A 1 84 ? -6.905 -10.364 -9.441 1.00 84.00 84 ASP A N 1
ATOM 636 C CA . ASP A 1 84 ? -6.409 -10.305 -10.813 1.00 84.00 84 ASP A CA 1
ATOM 637 C C . ASP A 1 84 ? -4.903 -10.589 -10.909 1.00 84.00 84 ASP A C 1
ATOM 639 O O . ASP A 1 84 ? -4.437 -11.126 -11.913 1.00 84.00 84 ASP A O 1
ATOM 643 N N . ASN A 1 85 ? -4.137 -10.280 -9.855 1.00 81.88 85 ASN A N 1
ATOM 644 C CA . ASN A 1 85 ? -2.671 -10.253 -9.926 1.00 81.88 85 ASN A CA 1
ATOM 645 C C . ASN A 1 85 ? -1.958 -11.229 -8.978 1.00 81.88 85 ASN A C 1
ATOM 647 O O . ASN A 1 85 ? -0.839 -11.662 -9.254 1.00 81.88 85 ASN A O 1
ATOM 651 N N . ALA A 1 86 ? -2.576 -11.575 -7.851 1.00 83.56 86 ALA A N 1
ATOM 652 C CA . ALA A 1 86 ? -2.004 -12.430 -6.813 1.00 83.56 86 ALA A CA 1
ATOM 653 C C . ALA A 1 86 ? -3.100 -13.226 -6.064 1.00 83.56 86 ALA A C 1
ATOM 655 O O . ALA A 1 86 ? -3.219 -13.133 -4.842 1.00 83.56 86 ALA A O 1
ATOM 656 N N . PRO A 1 87 ? -3.910 -14.056 -6.749 1.00 84.69 87 PRO A N 1
ATOM 657 C CA . PRO A 1 87 ? -5.067 -14.718 -6.133 1.00 84.69 87 PRO A CA 1
ATOM 658 C C . PRO A 1 87 ? -4.693 -15.665 -4.980 1.00 84.69 87 PRO A C 1
ATOM 660 O O . PRO A 1 87 ? -5.499 -15.912 -4.088 1.00 84.69 87 PRO A O 1
ATOM 663 N N . ALA A 1 88 ? -3.454 -16.166 -4.956 1.00 84.19 88 ALA A N 1
ATOM 664 C CA . ALA A 1 88 ? -2.935 -16.993 -3.867 1.00 84.19 88 ALA A CA 1
ATOM 665 C C . ALA A 1 88 ? -2.745 -16.227 -2.542 1.00 84.19 88 ALA A C 1
ATOM 667 O O . ALA A 1 88 ? -2.459 -16.846 -1.521 1.00 84.19 88 ALA A O 1
ATOM 668 N N . THR A 1 89 ? -2.875 -14.896 -2.543 1.00 81.38 89 THR A N 1
ATOM 669 C CA . THR A 1 89 ? -2.642 -14.047 -1.369 1.00 81.38 89 THR A CA 1
ATOM 670 C C . THR A 1 89 ? -3.918 -13.433 -0.799 1.00 81.38 89 THR A C 1
ATOM 672 O O . THR A 1 89 ? -3.841 -12.507 0.003 1.00 81.38 89 THR A O 1
ATOM 675 N N . LEU A 1 90 ? -5.099 -13.904 -1.206 1.00 81.25 90 LEU A N 1
ATOM 676 C CA . LEU A 1 90 ? -6.375 -13.327 -0.763 1.00 81.25 90 LEU A CA 1
ATOM 677 C C . LEU A 1 90 ? -6.623 -13.515 0.740 1.00 81.25 90 LEU A C 1
ATOM 679 O O . LEU A 1 90 ? -7.084 -12.582 1.397 1.00 81.25 90 LEU A O 1
ATOM 683 N N . ASP A 1 91 ? -6.233 -14.666 1.291 1.00 80.12 91 ASP A N 1
ATOM 684 C CA . ASP A 1 91 ? -6.392 -14.986 2.719 1.00 80.12 91 ASP A CA 1
ATOM 685 C C . ASP A 1 91 ? -5.523 -14.100 3.627 1.00 80.12 91 ASP A C 1
ATOM 687 O O . ASP A 1 91 ? -5.760 -13.982 4.826 1.00 80.12 91 ASP A O 1
ATOM 691 N N . TRP A 1 92 ? -4.504 -13.441 3.067 1.00 79.00 92 TRP A N 1
ATOM 692 C CA . TRP A 1 92 ? -3.592 -12.595 3.831 1.00 79.00 92 TRP A CA 1
ATOM 693 C C . TRP A 1 92 ? -4.234 -11.276 4.298 1.00 79.00 92 TRP A C 1
ATOM 695 O O . TRP A 1 92 ? -3.775 -10.676 5.269 1.00 79.00 92 TRP A O 1
ATOM 705 N N . LEU A 1 93 ? -5.310 -10.829 3.641 1.00 75.06 93 LEU A N 1
ATOM 706 C CA . LEU A 1 93 ? -6.018 -9.605 4.026 1.00 75.06 93 LEU A CA 1
ATOM 707 C C . LEU A 1 93 ? -6.844 -9.744 5.312 1.00 75.06 93 LEU A C 1
ATOM 709 O O . LEU A 1 93 ? -7.348 -8.736 5.809 1.00 75.06 93 LEU A O 1
ATOM 713 N N . ASP A 1 94 ? -6.983 -10.950 5.866 1.00 70.88 94 ASP A N 1
ATOM 714 C CA . ASP A 1 94 ? -7.536 -11.152 7.205 1.00 70.88 94 ASP A CA 1
ATOM 715 C C . ASP A 1 94 ? -6.511 -10.739 8.272 1.00 70.88 94 ASP A C 1
ATOM 717 O O . ASP A 1 94 ? -5.852 -11.558 8.912 1.00 70.88 94 ASP A O 1
ATOM 721 N N . SER A 1 95 ? -6.344 -9.426 8.443 1.00 68.88 95 SER A N 1
ATOM 722 C CA . SER A 1 95 ? -5.442 -8.848 9.435 1.00 68.88 95 SER A CA 1
ATOM 723 C C . SER A 1 95 ? -6.095 -8.737 10.814 1.00 68.88 95 SER A C 1
ATOM 725 O O . SER A 1 95 ? -7.289 -8.463 10.949 1.00 68.88 95 SER A O 1
ATOM 727 N N . GLU A 1 96 ? -5.287 -8.897 11.863 1.00 80.88 96 GLU A N 1
ATOM 728 C CA . GLU A 1 96 ? -5.717 -8.667 13.245 1.00 80.88 96 GLU A CA 1
ATOM 729 C C . GLU A 1 96 ? -6.218 -7.219 13.454 1.00 80.88 96 GLU A C 1
ATOM 731 O O . GLU A 1 96 ? -5.728 -6.293 12.796 1.00 80.88 96 GLU A O 1
ATOM 736 N N . PRO A 1 97 ? -7.141 -6.975 14.405 1.00 81.44 97 PRO A N 1
ATOM 737 C CA . PRO A 1 97 ? -7.542 -5.619 14.774 1.00 81.44 97 PRO A CA 1
ATOM 738 C C . PRO A 1 97 ? -6.338 -4.725 15.108 1.00 81.44 97 PRO A C 1
ATOM 740 O O . PRO A 1 97 ? -5.436 -5.118 15.850 1.00 81.44 97 PRO A O 1
ATOM 743 N N . GLY A 1 98 ? -6.328 -3.502 14.570 1.00 85.19 98 GLY A N 1
ATOM 744 C CA . GLY A 1 98 ? -5.223 -2.553 14.753 1.00 85.19 98 GLY A CA 1
ATOM 745 C C . GLY A 1 98 ? -3.984 -2.841 13.895 1.00 85.19 98 GLY A C 1
ATOM 746 O O . GLY A 1 98 ? -2.942 -2.211 14.091 1.00 85.19 98 GLY A O 1
ATOM 747 N N . VAL A 1 99 ? -4.066 -3.772 12.942 1.00 90.81 99 VAL A N 1
ATOM 748 C CA . VAL A 1 99 ? -3.043 -3.996 11.916 1.00 90.81 99 VAL A CA 1
ATOM 749 C C . VAL A 1 99 ? -3.576 -3.521 10.569 1.00 90.81 99 VAL A C 1
ATOM 751 O O . VAL A 1 99 ? -4.640 -3.944 10.133 1.00 90.81 99 VAL A O 1
ATOM 754 N N . LEU A 1 100 ? -2.813 -2.653 9.907 1.00 93.31 100 LEU A N 1
ATOM 755 C CA . LEU A 1 100 ? -3.053 -2.233 8.535 1.00 93.31 100 LEU A CA 1
ATOM 756 C C . LEU A 1 100 ? -2.259 -3.149 7.587 1.00 93.31 100 LEU A C 1
ATOM 758 O O . LEU A 1 100 ? -1.020 -3.122 7.624 1.00 93.31 100 LEU A O 1
ATOM 762 N N . PRO A 1 101 ? -2.927 -3.941 6.735 1.00 94.38 101 PRO A N 1
ATOM 763 C CA . PRO A 1 101 ? -2.270 -4.640 5.640 1.00 94.38 101 PRO A CA 1
ATOM 764 C C . PRO A 1 101 ? -1.824 -3.639 4.563 1.00 94.38 101 PRO A C 1
ATOM 766 O O . PRO A 1 101 ? -2.502 -2.655 4.285 1.00 94.38 101 PRO A O 1
ATOM 769 N N . ILE A 1 102 ? -0.667 -3.890 3.961 1.00 94.44 102 ILE A N 1
ATOM 770 C CA . ILE A 1 102 ? -0.036 -3.126 2.885 1.00 94.44 102 ILE A CA 1
ATOM 771 C C . ILE A 1 102 ? 0.308 -4.045 1.704 1.00 94.44 102 ILE A C 1
ATOM 773 O O . ILE A 1 102 ? 1.024 -5.034 1.862 1.00 94.44 102 ILE A O 1
ATOM 777 N N . VAL A 1 103 ? -0.125 -3.672 0.505 1.00 93.44 103 VAL A N 1
ATOM 778 C CA . VAL A 1 103 ? 0.256 -4.298 -0.764 1.00 93.44 103 VAL A CA 1
ATOM 779 C C . VAL A 1 103 ? 1.188 -3.357 -1.518 1.00 93.44 103 VAL A C 1
ATOM 781 O O . VAL A 1 103 ? 0.849 -2.201 -1.756 1.00 93.44 103 VAL A O 1
ATOM 784 N N . ALA A 1 104 ? 2.356 -3.850 -1.919 1.00 93.25 104 ALA A N 1
ATOM 785 C CA . ALA A 1 104 ? 3.269 -3.149 -2.812 1.00 93.25 104 ALA A CA 1
ATOM 786 C C . ALA A 1 104 ? 3.319 -3.843 -4.175 1.00 93.25 104 ALA A C 1
ATOM 788 O O . ALA A 1 104 ? 3.803 -4.970 -4.268 1.00 93.25 104 ALA A O 1
ATOM 789 N N . ALA A 1 105 ? 2.840 -3.175 -5.221 1.00 91.56 105 ALA A N 1
ATOM 790 C CA . ALA A 1 105 ? 2.917 -3.630 -6.601 1.00 91.56 105 ALA A CA 1
ATOM 791 C C . ALA A 1 105 ? 4.117 -3.000 -7.315 1.00 91.56 105 ALA A C 1
ATOM 793 O O . ALA A 1 105 ? 4.387 -1.802 -7.210 1.00 91.56 105 ALA A O 1
ATOM 794 N N . THR A 1 106 ? 4.830 -3.829 -8.064 1.00 89.88 106 THR A N 1
ATOM 795 C CA . THR A 1 106 ? 5.935 -3.445 -8.947 1.00 89.88 106 THR A CA 1
ATOM 796 C C . THR A 1 106 ? 5.736 -4.114 -10.302 1.00 89.88 106 THR A C 1
ATOM 798 O O . THR A 1 106 ? 4.906 -5.014 -10.425 1.00 89.88 106 THR A O 1
ATOM 801 N N . GLN A 1 107 ? 6.541 -3.763 -11.307 1.00 88.12 107 GLN A N 1
ATOM 802 C CA . GLN A 1 107 ? 6.519 -4.473 -12.597 1.00 88.12 107 GLN A CA 1
ATOM 803 C C . GLN A 1 107 ? 6.802 -5.991 -12.482 1.00 88.12 107 GLN A C 1
ATOM 805 O O . GLN A 1 107 ? 6.518 -6.746 -13.406 1.00 88.12 107 GLN A O 1
ATOM 810 N N . HIS A 1 108 ? 7.367 -6.447 -11.356 1.00 84.75 108 HIS A N 1
ATOM 811 C CA . HIS A 1 108 ? 7.715 -7.849 -11.096 1.00 84.75 108 HIS A CA 1
ATOM 812 C C . HIS A 1 108 ? 6.701 -8.574 -10.202 1.00 84.75 108 HIS A C 1
ATOM 814 O O . HIS A 1 108 ? 6.951 -9.694 -9.759 1.00 84.75 108 HIS A O 1
ATOM 820 N N . GLY A 1 109 ? 5.562 -7.940 -9.930 1.00 85.38 109 GLY A N 1
ATOM 821 C CA . GLY A 1 109 ? 4.492 -8.495 -9.116 1.00 85.38 109 GLY A CA 1
ATOM 822 C C . GLY A 1 109 ? 4.344 -7.803 -7.768 1.00 85.38 109 GLY A C 1
ATOM 823 O O . GLY A 1 109 ? 4.862 -6.705 -7.532 1.00 85.38 109 GLY A O 1
ATOM 824 N N . MET A 1 110 ? 3.583 -8.459 -6.895 1.00 89.69 110 MET A N 1
ATOM 825 C CA . MET A 1 110 ? 3.116 -7.896 -5.634 1.00 89.69 110 MET A CA 1
ATOM 826 C C . MET A 1 110 ? 3.849 -8.488 -4.432 1.00 89.69 110 MET A C 1
ATOM 828 O O . MET A 1 110 ? 4.123 -9.688 -4.368 1.00 89.69 110 MET A O 1
ATOM 832 N N . LYS A 1 111 ? 4.133 -7.638 -3.448 1.00 90.88 111 LYS A N 1
ATOM 833 C CA . LYS A 1 111 ? 4.603 -8.026 -2.118 1.00 90.88 111 LYS A CA 1
ATOM 834 C C . LYS A 1 111 ? 3.643 -7.517 -1.059 1.00 90.88 111 LYS A C 1
ATOM 836 O O . LYS A 1 111 ? 3.020 -6.472 -1.208 1.00 90.88 111 LYS A O 1
ATOM 841 N N . LEU A 1 112 ? 3.552 -8.279 0.018 1.00 91.69 112 LEU A N 1
ATO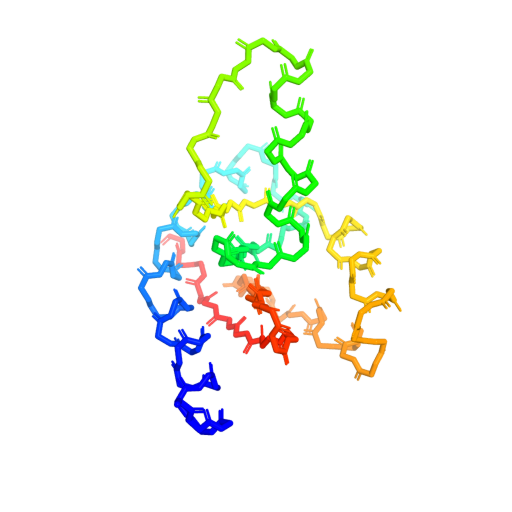M 842 C CA . LEU A 1 112 ? 2.641 -8.024 1.120 1.00 91.69 112 LEU A CA 1
ATOM 843 C C . LEU A 1 112 ? 3.449 -7.632 2.353 1.00 91.69 112 LEU A C 1
ATOM 845 O O . LEU A 1 112 ? 4.540 -8.155 2.590 1.00 91.69 112 LEU A O 1
ATOM 849 N N . GLY A 1 113 ? 2.908 -6.734 3.156 1.00 92.00 113 GLY A N 1
ATOM 850 C CA . GLY A 1 113 ? 3.483 -6.333 4.430 1.00 92.00 113 GLY A CA 1
ATOM 851 C C . GLY A 1 113 ? 2.422 -5.729 5.328 1.00 92.00 113 GLY A C 1
ATOM 852 O O . GLY A 1 113 ? 1.306 -5.481 4.905 1.00 92.00 113 GLY A O 1
ATOM 853 N N . SER A 1 114 ? 2.732 -5.493 6.589 1.00 93.62 114 SER A N 1
ATOM 854 C CA . SER A 1 114 ? 1.740 -4.981 7.531 1.00 93.62 114 SER A CA 1
ATOM 855 C C . SER A 1 114 ? 2.378 -4.026 8.516 1.00 93.62 114 SER A C 1
ATOM 857 O O . SER A 1 114 ? 3.559 -4.154 8.843 1.00 93.62 114 SER A O 1
ATOM 859 N N . VAL A 1 115 ? 1.585 -3.104 9.041 1.00 93.69 115 VAL A N 1
ATOM 860 C CA . VAL A 1 115 ? 2.016 -2.162 10.072 1.00 93.69 115 VAL A CA 1
ATOM 861 C C . VAL A 1 115 ? 0.945 -2.049 11.143 1.00 93.69 115 VAL A C 1
ATOM 863 O O . VAL A 1 115 ? -0.244 -2.069 10.844 1.00 93.69 115 VAL A O 1
ATOM 866 N N . ARG A 1 116 ? 1.345 -1.932 12.411 1.00 91.81 116 ARG A N 1
ATOM 867 C CA . ARG A 1 116 ? 0.380 -1.629 13.470 1.00 91.81 116 ARG A CA 1
ATOM 868 C C . ARG A 1 116 ? -0.041 -0.170 13.410 1.00 91.81 116 ARG A C 1
ATOM 870 O O . ARG A 1 116 ? 0.804 0.723 13.434 1.00 91.81 116 ARG A O 1
ATOM 877 N N . VAL A 1 117 ? -1.346 0.045 13.447 1.00 88.88 117 VAL A N 1
ATOM 878 C CA . VAL A 1 117 ? -1.952 1.347 13.692 1.00 88.88 117 VAL A CA 1
ATOM 879 C C . VAL A 1 117 ? -2.041 1.491 15.210 1.00 88.88 117 VAL A C 1
ATOM 881 O O . VAL A 1 117 ? -2.928 0.943 15.854 1.00 88.88 117 VAL A O 1
ATOM 884 N N . GLN A 1 118 ? -1.036 2.125 15.818 1.00 75.75 118 GLN A N 1
ATOM 885 C CA . GLN A 1 118 ? -1.088 2.440 17.251 1.00 75.75 118 GLN A CA 1
ATOM 886 C C . GLN A 1 118 ? -2.146 3.524 17.477 1.00 75.75 118 GLN A C 1
ATOM 888 O O . GLN A 1 118 ? -2.127 4.503 16.736 1.00 75.75 118 GLN A O 1
ATOM 893 N N . ASN A 1 119 ? -3.031 3.362 18.462 1.00 57.09 119 ASN A N 1
ATOM 894 C CA . ASN A 1 119 ? -3.952 4.423 18.892 1.00 57.09 119 ASN A CA 1
ATOM 895 C C . ASN A 1 119 ? -3.197 5.637 19.436 1.00 57.09 119 ASN A C 1
ATOM 897 O O . ASN A 1 119 ? -2.203 5.420 20.166 1.00 57.09 119 ASN A O 1
#

Foldseek 3Di:
DDPVVVVVVLVVQCVVCVVVQLVQVLVVCVVVVPFAKAKEKEQLQFPVVVVVQVVCVVVVHHDDSRDIDIYIDTPVVVLVVCVVFPVVCNVVSPDDPQKHKYWYQHNSGIDIDIDGNDD